Protein AF-A0AAW2R8C1-F1 (afdb_monomer_lite)

Radius of gyration: 26.76 Å; chains: 1; bounding box: 59×25×76 Å

InterPro domains:
  IPR014710 RmlC-like jelly roll fold [G3DSA:2.60.120.10] (28-83)

Foldseek 3Di:
DDPVVVVVVVVVVVVVVVVVVVPDDDDDDPDDPDPDFQFDPPDPDDDPGGHGDPDDDPVSVDDCPVVDDDDQPDPPHPDDDDDD

Organism: NCBI:txid2727403

Structure (mmCIF, N/CA/C/O backbone):
data_AF-A0AAW2R8C1-F1
#
_entry.id   AF-A0AAW2R8C1-F1
#
loop_
_atom_site.group_PDB
_atom_site.id
_atom_site.type_symbol
_atom_site.label_atom_id
_atom_site.label_alt_id
_atom_site.label_comp_id
_atom_site.label_asym_id
_atom_site.label_entity_id
_atom_site.label_seq_id
_atom_site.pdbx_PDB_ins_code
_atom_site.Cartn_x
_atom_site.Cartn_y
_atom_site.Cartn_z
_atom_site.occupancy
_atom_site.B_iso_or_equiv
_atom_site.auth_seq_id
_atom_site.auth_comp_id
_atom_site.auth_asym_id
_atom_site.auth_atom_id
_atom_site.pdbx_PDB_model_num
ATOM 1 N N . MET A 1 1 ? 39.412 4.173 -37.643 1.00 57.84 1 MET A N 1
ATOM 2 C CA . MET A 1 1 ? 38.051 3.599 -37.726 1.00 57.84 1 MET A CA 1
ATOM 3 C C . MET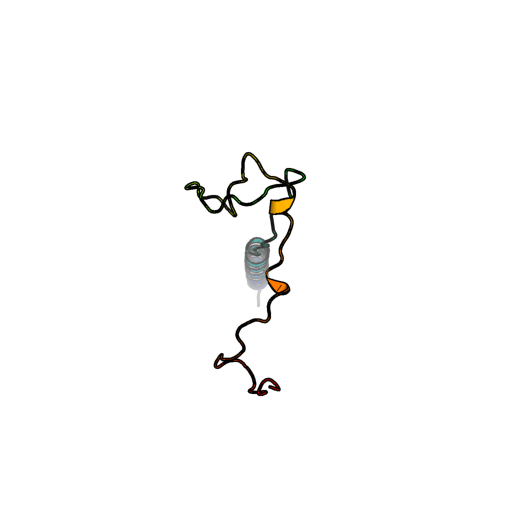 A 1 1 ? 37.205 4.507 -38.602 1.00 57.84 1 MET A C 1
ATOM 5 O O . MET A 1 1 ? 37.121 5.684 -38.292 1.00 57.84 1 MET A O 1
ATOM 9 N N . GLY A 1 2 ? 36.684 4.010 -39.728 1.00 72.00 2 GLY A N 1
ATOM 10 C CA . GLY A 1 2 ? 35.962 4.831 -40.711 1.00 72.00 2 GLY A CA 1
ATOM 11 C C . GLY A 1 2 ? 34.599 5.322 -40.216 1.00 72.00 2 GLY A C 1
ATOM 12 O O . GLY A 1 2 ? 34.010 4.704 -39.328 1.00 72.00 2 GLY A O 1
ATOM 13 N N . SER A 1 3 ? 34.094 6.401 -40.822 1.00 70.50 3 SER A N 1
ATOM 14 C CA . SER A 1 3 ? 32.827 7.057 -40.460 1.00 70.50 3 SER A CA 1
ATOM 15 C C . SER A 1 3 ? 31.628 6.102 -40.373 1.00 70.50 3 SER A C 1
ATOM 17 O O . SER A 1 3 ? 30.759 6.300 -39.542 1.00 70.50 3 SER A O 1
ATOM 19 N N . GLY A 1 4 ? 31.598 5.005 -41.136 1.00 73.62 4 GLY A N 1
ATOM 20 C CA . GLY A 1 4 ? 30.525 4.005 -41.025 1.00 73.62 4 GLY A CA 1
ATOM 21 C C . GLY A 1 4 ? 30.546 3.181 -39.728 1.00 73.62 4 GLY A C 1
ATOM 22 O O . GLY A 1 4 ? 29.500 2.757 -39.253 1.00 73.62 4 GLY A O 1
ATOM 23 N N . VAL A 1 5 ? 31.716 2.967 -39.115 1.00 77.56 5 VAL A N 1
ATOM 24 C CA . VAL A 1 5 ? 31.847 2.158 -37.887 1.00 77.56 5 VAL A CA 1
ATOM 25 C C . VAL A 1 5 ? 31.380 2.949 -36.665 1.00 77.56 5 VAL A C 1
ATOM 27 O O . VAL A 1 5 ? 30.743 2.391 -35.778 1.00 77.56 5 VAL A O 1
ATOM 30 N N . MET A 1 6 ? 31.657 4.256 -36.630 1.00 75.00 6 MET A N 1
ATOM 31 C CA . MET A 1 6 ? 31.177 5.137 -35.560 1.00 75.00 6 MET A CA 1
ATOM 32 C C . MET A 1 6 ? 29.651 5.297 -35.588 1.00 75.00 6 MET A C 1
ATOM 34 O O . MET A 1 6 ? 29.032 5.206 -34.533 1.00 75.00 6 MET A O 1
ATOM 38 N N . GLU A 1 7 ? 29.035 5.419 -36.768 1.00 80.81 7 GLU A N 1
ATOM 39 C CA . GLU A 1 7 ? 27.572 5.488 -36.911 1.00 80.81 7 GLU A CA 1
ATOM 40 C C . GLU A 1 7 ? 26.884 4.213 -36.396 1.00 80.81 7 GLU A C 1
ATOM 42 O O . GLU A 1 7 ? 25.917 4.286 -35.640 1.00 80.81 7 GLU A O 1
ATOM 47 N N . VAL A 1 8 ? 27.421 3.030 -36.726 1.00 83.38 8 VAL A N 1
ATOM 48 C CA . VAL A 1 8 ? 26.873 1.743 -36.254 1.00 83.38 8 VAL A CA 1
ATOM 49 C C . VAL A 1 8 ? 26.985 1.603 -34.733 1.00 83.38 8 VAL A C 1
ATOM 51 O O . VAL A 1 8 ? 26.053 1.120 -34.092 1.00 83.38 8 VAL A O 1
ATOM 54 N N . VAL A 1 9 ? 28.096 2.048 -34.138 1.00 85.81 9 VAL A N 1
ATOM 55 C CA . VAL A 1 9 ? 28.297 2.011 -32.679 1.00 85.81 9 VAL A CA 1
ATOM 56 C C . VAL A 1 9 ? 27.337 2.964 -31.960 1.00 85.81 9 VAL A C 1
ATOM 58 O O . VAL A 1 9 ? 26.756 2.586 -30.941 1.00 85.81 9 VAL A O 1
ATOM 61 N N . VAL A 1 10 ? 27.119 4.167 -32.498 1.00 88.44 10 VAL A N 1
ATOM 62 C CA . VAL A 1 10 ? 26.157 5.140 -31.951 1.00 88.44 10 VAL A CA 1
ATOM 63 C C . VAL A 1 10 ? 24.722 4.614 -32.065 1.00 88.44 10 VAL A C 1
ATOM 65 O O . VAL A 1 10 ? 23.952 4.694 -31.104 1.00 88.44 10 VAL A O 1
ATOM 68 N N . LEU A 1 11 ? 24.368 4.008 -33.201 1.00 90.06 11 LEU A N 1
ATOM 69 C CA . LEU A 1 11 ? 23.044 3.425 -33.411 1.00 90.06 11 LEU A CA 1
ATOM 70 C C . LEU A 1 11 ? 22.782 2.248 -32.456 1.00 90.06 11 LEU A C 1
ATOM 72 O O . LEU A 1 11 ? 21.726 2.192 -31.830 1.00 90.06 11 LEU A O 1
ATOM 76 N N . LEU A 1 12 ? 23.750 1.344 -32.263 1.00 92.12 12 LEU A N 1
ATOM 77 C CA . LEU A 1 12 ? 23.609 0.264 -31.279 1.00 92.12 12 LEU A CA 1
ATOM 78 C C . LEU A 1 12 ? 23.475 0.809 -29.850 1.00 92.12 12 LEU A C 1
ATOM 80 O O . LEU A 1 12 ? 22.622 0.345 -29.094 1.00 92.12 12 LEU A O 1
ATOM 84 N N . GLY A 1 13 ? 24.298 1.794 -29.479 1.00 92.56 13 GLY A N 1
ATOM 85 C CA . GLY A 1 13 ? 24.284 2.378 -28.137 1.00 92.56 13 GLY A CA 1
ATOM 86 C C . GLY A 1 13 ? 22.951 3.044 -27.787 1.00 92.56 13 GLY A C 1
ATOM 87 O O . GLY A 1 13 ? 22.431 2.851 -26.687 1.00 92.56 13 GLY A O 1
ATOM 88 N N . THR A 1 14 ? 22.359 3.776 -28.733 1.00 91.00 14 THR A N 1
ATOM 89 C CA . THR A 1 14 ? 21.051 4.430 -28.546 1.00 91.00 14 THR A CA 1
ATOM 90 C C . THR A 1 14 ? 19.910 3.421 -28.425 1.00 91.00 14 THR A C 1
ATOM 92 O O . THR A 1 14 ? 19.081 3.552 -27.524 1.00 91.00 14 THR A O 1
ATOM 95 N N . VAL A 1 15 ? 19.898 2.372 -29.254 1.00 92.94 15 VAL A N 1
ATOM 96 C CA . VAL A 1 15 ? 18.890 1.299 -29.180 1.00 92.94 15 VAL A CA 1
ATOM 97 C C . VAL A 1 15 ? 18.964 0.559 -27.842 1.00 92.94 15 VAL A C 1
ATOM 99 O O . VAL A 1 15 ? 17.934 0.338 -27.203 1.00 92.94 15 VAL A O 1
ATOM 102 N N . VAL A 1 16 ? 20.170 0.220 -27.376 1.00 92.38 16 VAL A N 1
ATOM 103 C CA . VAL A 1 16 ? 20.367 -0.449 -26.079 1.00 92.38 16 VAL A CA 1
ATOM 104 C C . VAL A 1 16 ? 19.883 0.430 -24.927 1.00 92.38 16 VAL A C 1
ATOM 106 O O . VAL A 1 16 ? 19.178 -0.053 -24.040 1.00 92.38 16 VAL A O 1
ATOM 109 N N . MET A 1 17 ? 20.201 1.726 -24.949 1.00 87.75 17 MET A N 1
ATOM 110 C CA . MET A 1 17 ? 19.784 2.636 -23.883 1.00 87.75 17 MET A CA 1
ATOM 111 C C . MET A 1 17 ? 18.264 2.872 -23.874 1.00 87.75 17 MET A C 1
ATOM 113 O O . MET A 1 17 ? 17.649 2.907 -22.806 1.00 87.75 17 MET A O 1
ATOM 117 N N . MET A 1 18 ? 17.628 2.940 -25.046 1.00 88.00 18 MET A N 1
ATOM 118 C CA . MET A 1 18 ? 16.170 3.042 -25.146 1.00 88.00 18 MET A CA 1
ATOM 119 C C . MET A 1 18 ? 15.469 1.795 -24.590 1.00 88.00 18 MET A C 1
ATOM 121 O O . MET A 1 18 ? 14.515 1.916 -23.822 1.00 88.00 18 MET A O 1
ATOM 125 N N . MET A 1 19 ? 15.981 0.599 -24.893 1.00 86.69 19 MET A N 1
ATOM 126 C CA . MET A 1 19 ? 15.440 -0.654 -24.353 1.00 86.69 19 MET A CA 1
ATOM 127 C C . MET A 1 19 ? 15.576 -0.739 -22.827 1.00 86.69 19 MET A C 1
ATOM 129 O O . MET A 1 19 ? 14.636 -1.166 -22.155 1.00 86.69 19 MET A O 1
ATOM 133 N N . LEU A 1 20 ? 16.701 -0.288 -22.261 1.00 85.94 20 LEU A N 1
ATOM 134 C CA . LEU A 1 20 ? 16.909 -0.252 -20.808 1.00 85.94 20 LEU A CA 1
ATOM 135 C C .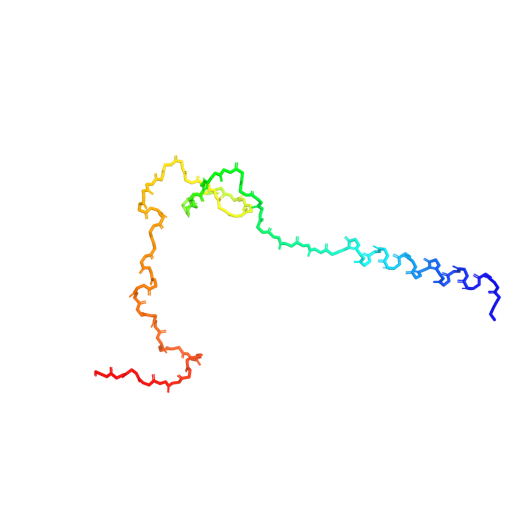 LEU A 1 20 ? 15.926 0.703 -20.115 1.00 85.94 20 LEU A C 1
ATOM 137 O O . LEU A 1 20 ? 15.352 0.350 -19.087 1.00 85.94 20 LEU A O 1
ATOM 141 N N . CYS A 1 21 ? 15.673 1.875 -20.701 1.00 83.50 21 CYS A N 1
ATOM 142 C CA . CYS A 1 21 ? 14.749 2.861 -20.142 1.00 83.50 21 CYS A CA 1
ATOM 143 C C . CYS A 1 21 ? 13.292 2.355 -20.134 1.00 83.50 21 CYS A C 1
ATOM 145 O O . CYS A 1 21 ? 12.613 2.432 -19.106 1.00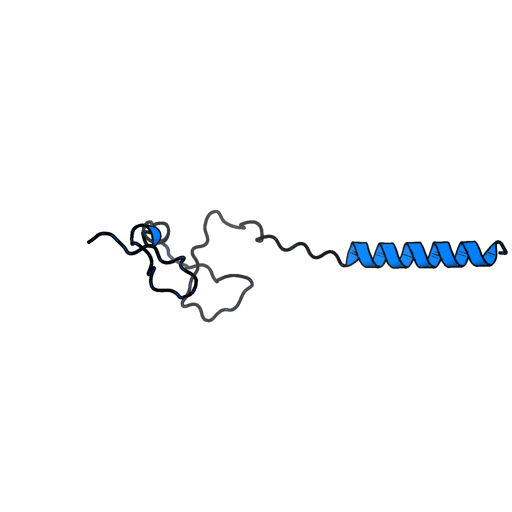 83.50 21 CYS A O 1
ATOM 147 N N . CYS A 1 22 ? 12.833 1.747 -21.234 1.00 79.62 22 CYS A N 1
ATOM 148 C CA . CYS A 1 22 ? 11.463 1.238 -21.374 1.00 79.62 22 CYS A CA 1
ATOM 149 C C . CYS A 1 22 ? 11.155 0.009 -20.495 1.00 79.62 22 CYS A C 1
ATOM 151 O O . CYS A 1 22 ? 9.988 -0.321 -20.274 1.00 79.62 22 CYS A O 1
ATOM 153 N N . CYS A 1 23 ? 12.179 -0.688 -19.993 1.00 78.06 23 CYS A N 1
ATOM 154 C CA . CYS A 1 23 ? 12.004 -1.864 -19.135 1.00 78.06 23 CYS A CA 1
ATOM 155 C C . CYS A 1 23 ? 11.851 -1.537 -17.643 1.00 78.06 23 CYS A C 1
ATOM 157 O O . CYS A 1 23 ? 11.591 -2.447 -16.854 1.00 78.06 23 CYS A O 1
ATOM 159 N N . SER A 1 24 ? 11.976 -0.269 -17.247 1.00 74.31 24 SER A N 1
ATOM 160 C CA . SER A 1 24 ? 11.848 0.150 -15.849 1.00 74.31 24 SER A CA 1
ATOM 161 C C . SER A 1 24 ? 10.445 -0.170 -15.328 1.00 74.31 24 SER A C 1
ATOM 163 O O . SER A 1 24 ? 9.447 0.332 -15.846 1.00 74.31 24 SER A O 1
ATOM 165 N N . ARG A 1 25 ? 10.347 -1.046 -14.325 1.00 75.06 25 ARG A N 1
ATOM 166 C CA . ARG A 1 25 ? 9.080 -1.371 -13.662 1.00 75.06 25 ARG A CA 1
ATOM 167 C C . ARG A 1 25 ? 8.969 -0.519 -12.407 1.00 75.06 25 ARG A C 1
ATOM 169 O O . ARG A 1 25 ? 9.793 -0.655 -11.509 1.00 75.06 25 ARG A O 1
ATOM 176 N N . VAL A 1 26 ? 7.959 0.340 -12.344 1.00 76.62 26 VAL A N 1
ATOM 177 C CA . VAL A 1 26 ? 7.551 0.982 -11.095 1.00 76.62 26 VAL A CA 1
ATOM 178 C C . VAL A 1 26 ? 6.334 0.228 -10.578 1.00 76.62 26 VAL A C 1
ATOM 180 O O . VAL A 1 26 ? 5.355 0.052 -11.299 1.00 76.62 26 VAL A O 1
ATOM 183 N N . SER A 1 27 ? 6.433 -0.286 -9.359 1.00 79.25 27 SER A N 1
ATOM 184 C CA . SER A 1 27 ? 5.294 -0.843 -8.641 1.00 79.25 27 SER A CA 1
ATOM 185 C C . SER A 1 27 ? 4.993 0.120 -7.514 1.00 79.25 27 SER A C 1
ATOM 187 O O . SER A 1 27 ? 5.823 0.310 -6.629 1.00 79.25 27 SER A O 1
ATOM 189 N N . ALA A 1 28 ? 3.829 0.740 -7.586 1.00 82.56 28 ALA A N 1
ATOM 190 C CA . ALA A 1 28 ? 3.248 1.508 -6.505 1.00 82.56 28 ALA A CA 1
ATOM 191 C C . ALA A 1 28 ? 1.850 0.955 -6.259 1.00 82.56 28 ALA A C 1
ATOM 193 O O . ALA A 1 28 ? 1.260 0.317 -7.142 1.00 82.56 28 ALA A O 1
ATOM 194 N N . ASP A 1 29 ? 1.341 1.190 -5.063 1.00 82.69 29 ASP A N 1
ATOM 195 C CA . ASP A 1 29 ? -0.049 0.903 -4.755 1.00 82.69 29 ASP A CA 1
ATOM 196 C C . ASP A 1 29 ? -0.918 1.746 -5.709 1.00 82.69 29 ASP A C 1
ATOM 198 O O . ASP A 1 29 ? -0.622 2.930 -5.913 1.00 82.69 29 ASP A O 1
ATOM 202 N N . PRO A 1 30 ? -1.935 1.161 -6.367 1.00 81.12 30 PRO A N 1
ATOM 203 C CA . PRO A 1 30 ? -2.827 1.940 -7.212 1.00 81.12 30 PRO A CA 1
ATOM 204 C C . PRO A 1 30 ? -3.514 3.022 -6.375 1.00 81.12 30 PRO A C 1
ATOM 206 O O . PRO A 1 30 ? -3.853 2.796 -5.213 1.00 81.12 30 PRO A O 1
ATOM 209 N N . ASP A 1 31 ? -3.737 4.185 -6.986 1.00 84.75 31 ASP A N 1
ATOM 210 C CA . ASP A 1 31 ? -4.477 5.271 -6.349 1.00 84.75 31 ASP A CA 1
ATOM 211 C C . ASP A 1 31 ? -5.866 4.797 -5.894 1.00 84.75 31 ASP A C 1
ATOM 213 O O . ASP A 1 31 ? -6.534 4.006 -6.578 1.00 84.75 31 ASP A O 1
ATOM 217 N N . MET A 1 32 ? -6.289 5.249 -4.712 1.00 81.56 32 MET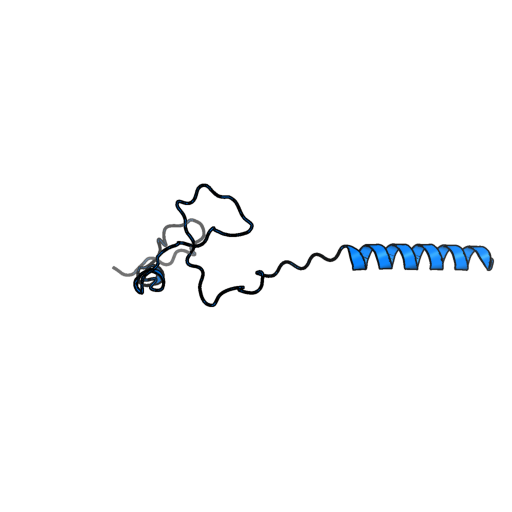 A N 1
ATOM 218 C CA . MET A 1 32 ? -7.543 4.800 -4.124 1.00 81.56 32 MET A CA 1
ATOM 219 C C . MET A 1 32 ? -8.725 5.425 -4.866 1.00 81.56 32 MET A C 1
ATOM 221 O O . MET A 1 32 ? -9.020 6.605 -4.732 1.00 81.56 32 MET A O 1
ATOM 225 N N . LEU A 1 33 ? -9.458 4.593 -5.609 1.00 83.56 33 LEU A N 1
ATOM 226 C CA . LEU A 1 33 ? -10.630 5.021 -6.382 1.00 83.56 33 LEU A CA 1
ATOM 227 C C . LEU A 1 33 ? -11.829 5.453 -5.510 1.00 83.56 33 LEU A C 1
ATOM 229 O O . LEU A 1 33 ? -12.812 5.982 -6.020 1.00 83.56 33 LEU A O 1
ATOM 233 N N . GLN A 1 34 ? -11.778 5.150 -4.213 1.00 84.00 34 GLN A N 1
ATOM 234 C CA . GLN A 1 34 ? -12.812 5.389 -3.208 1.00 84.00 34 GLN A CA 1
ATOM 235 C C . GLN A 1 34 ? -12.125 5.809 -1.905 1.00 84.00 34 GLN A C 1
ATOM 237 O O . GLN A 1 34 ? -10.994 5.393 -1.664 1.00 84.00 34 GLN A O 1
ATOM 242 N N . ASP A 1 35 ? -12.827 6.529 -1.027 1.00 87.31 35 ASP A N 1
ATOM 243 C CA . ASP A 1 35 ? -12.274 6.945 0.273 1.00 87.31 35 ASP A CA 1
ATOM 244 C C . ASP A 1 35 ? -11.861 5.747 1.146 1.00 87.31 35 ASP A C 1
ATOM 246 O O . ASP A 1 35 ? -10.905 5.816 1.916 1.00 87.31 35 ASP A O 1
ATOM 250 N N . VAL A 1 36 ? -12.595 4.633 1.032 1.00 91.88 36 VAL A N 1
ATOM 251 C CA . VAL A 1 36 ? -12.395 3.423 1.835 1.00 91.88 36 VAL A CA 1
ATOM 252 C C . VAL A 1 36 ? -12.631 2.170 0.994 1.00 91.88 36 VAL A C 1
ATOM 254 O O . VAL A 1 36 ? -13.630 2.055 0.287 1.00 91.88 36 VAL A O 1
ATOM 257 N N . CYS A 1 37 ? -11.759 1.174 1.164 1.00 93.62 37 CYS A N 1
ATOM 258 C CA . CYS A 1 37 ? -11.995 -0.211 0.760 1.00 93.62 37 CYS A CA 1
ATOM 259 C C . CYS A 1 37 ? -11.443 -1.152 1.844 1.00 93.62 37 CYS A C 1
ATOM 261 O O . CYS A 1 37 ? -10.245 -1.429 1.888 1.00 93.62 37 CYS A O 1
ATOM 263 N N . VAL A 1 38 ? -12.310 -1.636 2.741 1.00 95.25 38 VAL A N 1
ATOM 264 C CA . VAL A 1 38 ? -11.931 -2.667 3.722 1.00 95.25 38 VAL A 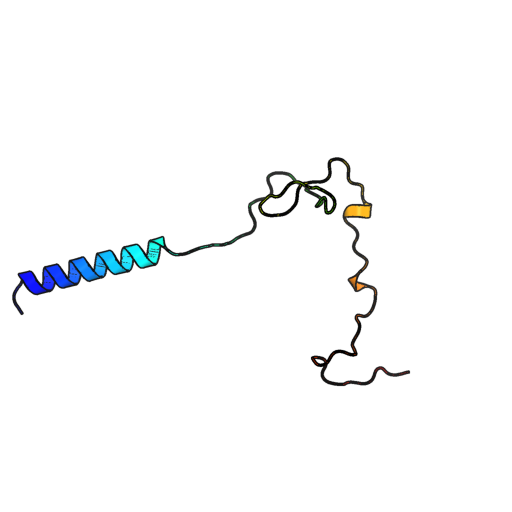CA 1
ATOM 265 C C . VAL A 1 38 ? -11.780 -3.998 2.991 1.00 95.25 38 VAL A C 1
ATOM 267 O O . VAL A 1 38 ? -12.702 -4.422 2.295 1.00 95.25 38 VAL A O 1
ATOM 270 N N . ALA A 1 39 ? -10.631 -4.655 3.148 1.00 95.06 39 ALA A N 1
ATOM 271 C CA . ALA A 1 39 ? -10.343 -5.923 2.489 1.00 95.06 39 ALA A CA 1
ATOM 272 C C . ALA A 1 39 ? -11.306 -7.036 2.941 1.00 95.06 39 ALA A C 1
ATOM 274 O O . ALA A 1 39 ? -11.430 -7.332 4.130 1.00 95.06 39 ALA A O 1
ATOM 275 N N . ASP A 1 40 ? -11.945 -7.690 1.976 1.00 96.44 40 ASP A N 1
ATOM 276 C CA . ASP A 1 40 ? -12.744 -8.892 2.180 1.00 96.44 40 ASP A CA 1
ATOM 277 C C . ASP A 1 40 ? -11.866 -10.144 2.037 1.00 96.44 40 ASP A C 1
ATOM 279 O O . ASP A 1 40 ? -11.603 -10.638 0.938 1.00 96.44 40 ASP A O 1
ATOM 283 N N . LEU A 1 41 ? -11.405 -10.660 3.177 1.00 94.56 41 LEU A N 1
ATOM 284 C CA . LEU A 1 41 ? -10.497 -11.809 3.252 1.00 94.56 41 LEU A CA 1
ATOM 285 C C . LEU A 1 41 ? -11.184 -13.161 2.997 1.00 94.56 41 LEU A C 1
ATOM 287 O O . LEU A 1 41 ? -10.490 -14.170 2.869 1.00 94.56 41 LEU A O 1
ATOM 291 N N . ILE A 1 42 ? -12.520 -13.198 2.943 1.00 95.69 42 ILE A N 1
ATOM 292 C CA . ILE A 1 42 ? -13.290 -14.419 2.647 1.00 95.69 42 ILE A CA 1
ATOM 293 C C . ILE A 1 42 ? -13.769 -14.472 1.193 1.00 95.69 42 ILE A C 1
ATOM 295 O O . ILE A 1 42 ? -14.326 -15.485 0.765 1.00 95.69 42 ILE A O 1
ATOM 299 N N . SER A 1 43 ? -13.551 -13.403 0.425 1.00 93.75 43 SER A N 1
ATOM 300 C CA . SER A 1 43 ? -13.933 -13.352 -0.981 1.00 93.75 43 SER A CA 1
ATOM 301 C C . SER A 1 43 ? -13.183 -14.400 -1.807 1.00 93.75 43 SER A C 1
ATOM 303 O O . SER A 1 43 ? -11.963 -14.529 -1.732 1.00 93.75 43 SER A O 1
ATOM 305 N N . GLY A 1 44 ? -13.909 -15.124 -2.663 1.00 93.94 44 GLY A N 1
ATOM 306 C CA . GLY A 1 44 ? -13.317 -16.035 -3.651 1.00 93.94 44 GLY A CA 1
ATOM 307 C C . GLY A 1 44 ? -12.776 -15.328 -4.901 1.00 93.94 44 GLY A C 1
ATOM 308 O O . GLY A 1 44 ? -12.235 -15.980 -5.796 1.00 93.94 44 GLY A O 1
ATOM 309 N N . VAL A 1 45 ? -12.950 -14.008 -5.000 1.00 94.94 45 VAL A N 1
ATOM 310 C CA . VAL A 1 45 ? -12.559 -13.219 -6.171 1.00 94.94 45 VAL A CA 1
ATOM 311 C C . VAL A 1 45 ? -11.087 -12.829 -6.070 1.00 94.94 45 VAL A C 1
ATOM 313 O O . VAL A 1 45 ? -10.657 -12.246 -5.078 1.00 94.94 45 VAL A O 1
ATOM 316 N N . LYS A 1 46 ? -10.312 -13.101 -7.128 1.00 93.31 46 LYS A N 1
ATOM 317 C CA . LYS A 1 46 ? -8.891 -12.740 -7.193 1.00 93.31 46 LYS A CA 1
ATOM 318 C C . LYS A 1 46 ? -8.677 -11.493 -8.045 1.00 93.31 46 LYS A C 1
ATOM 320 O O . LYS A 1 46 ? -8.959 -11.500 -9.241 1.00 93.31 46 LYS A O 1
ATOM 325 N N . VAL A 1 47 ? -8.138 -10.452 -7.421 1.00 93.00 47 VAL A N 1
ATOM 326 C CA . VAL A 1 47 ? -7.761 -9.173 -8.042 1.00 93.00 47 VAL A CA 1
ATOM 327 C C . VAL A 1 47 ? -6.334 -8.804 -7.626 1.00 93.00 47 VAL A C 1
ATOM 329 O O . VAL A 1 47 ? -5.742 -9.475 -6.782 1.00 93.00 47 VAL A O 1
ATOM 332 N N . ASN A 1 48 ? -5.754 -7.756 -8.212 1.00 89.44 48 ASN A N 1
ATOM 333 C CA . ASN A 1 48 ? -4.506 -7.186 -7.699 1.00 89.44 48 ASN A CA 1
ATOM 334 C C . ASN A 1 48 ? -4.816 -6.446 -6.387 1.00 89.44 48 ASN A C 1
ATOM 336 O O . ASN A 1 48 ? -5.260 -5.302 -6.420 1.00 89.44 48 ASN A O 1
ATOM 340 N N . GLY A 1 49 ? -4.655 -7.142 -5.257 1.00 90.88 49 GLY A N 1
ATOM 341 C CA . GLY A 1 49 ? -5.079 -6.701 -3.925 1.00 90.88 49 GLY A CA 1
ATOM 342 C C . GLY A 1 49 ? -6.150 -7.627 -3.344 1.00 90.88 49 GLY A C 1
ATOM 343 O O . GLY A 1 49 ? -6.074 -8.845 -3.505 1.00 90.88 49 GLY A O 1
ATOM 344 N N . PHE A 1 50 ? -7.159 -7.044 -2.697 1.00 94.06 50 PHE A N 1
ATOM 345 C CA . PHE A 1 50 ? -8.315 -7.755 -2.145 1.00 94.06 50 PHE A CA 1
ATOM 346 C C . PHE A 1 50 ? -9.612 -7.151 -2.679 1.00 94.06 50 PHE A C 1
ATOM 348 O O . PHE A 1 50 ? -9.668 -5.963 -2.996 1.00 94.06 50 PHE A O 1
ATOM 355 N N . ALA A 1 51 ? -10.663 -7.965 -2.768 1.00 95.06 51 ALA A N 1
ATOM 356 C CA . ALA A 1 51 ? -12.004 -7.437 -2.985 1.00 95.06 51 ALA A CA 1
ATOM 357 C C . ALA A 1 51 ? -12.418 -6.561 -1.789 1.00 95.06 51 ALA A C 1
ATOM 359 O O . ALA A 1 51 ? -12.005 -6.823 -0.661 1.00 95.06 51 ALA A O 1
ATOM 360 N N . CYS A 1 52 ? -13.231 -5.531 -2.025 1.00 95.00 52 CYS A N 1
ATOM 361 C CA . CYS A 1 52 ? -13.758 -4.693 -0.949 1.00 95.00 52 CYS A CA 1
ATOM 362 C C . CYS A 1 52 ? -14.988 -5.347 -0.309 1.00 95.00 52 CYS A C 1
ATOM 364 O O . CYS A 1 52 ? -15.854 -5.880 -1.008 1.00 95.00 52 CYS A O 1
ATOM 366 N N . LYS A 1 53 ? -15.107 -5.234 1.011 1.00 95.06 53 LYS A N 1
ATOM 367 C CA . LYS A 1 53 ? -16.298 -5.631 1.767 1.00 95.06 53 LYS A CA 1
ATOM 368 C C . LYS A 1 53 ? -17.479 -4.721 1.407 1.00 95.06 53 LYS A C 1
ATOM 370 O O . LYS A 1 53 ? -17.329 -3.503 1.347 1.00 95.06 53 LYS A O 1
ATOM 375 N N . SER A 1 54 ? -18.666 -5.295 1.212 1.00 93.75 54 SER A N 1
ATOM 376 C CA . SER A 1 54 ? -19.879 -4.531 0.866 1.00 93.75 54 SER A CA 1
ATOM 377 C C . SER A 1 54 ? -20.462 -3.739 2.039 1.00 93.75 54 SER A C 1
ATOM 379 O O . SER A 1 54 ? -21.173 -2.759 1.836 1.00 93.75 54 SER A O 1
ATOM 381 N N . ASN A 1 55 ? -20.201 -4.178 3.271 1.00 93.75 55 ASN A N 1
ATOM 382 C CA . ASN A 1 55 ? -20.647 -3.509 4.484 1.00 93.75 55 ASN A CA 1
ATOM 383 C C . ASN A 1 55 ? -19.551 -3.594 5.547 1.00 93.75 55 ASN A C 1
ATOM 385 O O . ASN A 1 55 ? -19.173 -4.689 5.961 1.00 93.75 55 ASN A O 1
ATOM 389 N N . PHE A 1 56 ? -19.038 -2.440 5.959 1.00 94.38 56 PHE A N 1
ATOM 390 C CA . PHE A 1 56 ? -18.012 -2.314 6.987 1.00 94.38 56 PHE A CA 1
ATOM 391 C C . PHE A 1 56 ? -18.483 -1.379 8.099 1.00 94.38 56 PHE A C 1
ATOM 393 O O . PHE A 1 56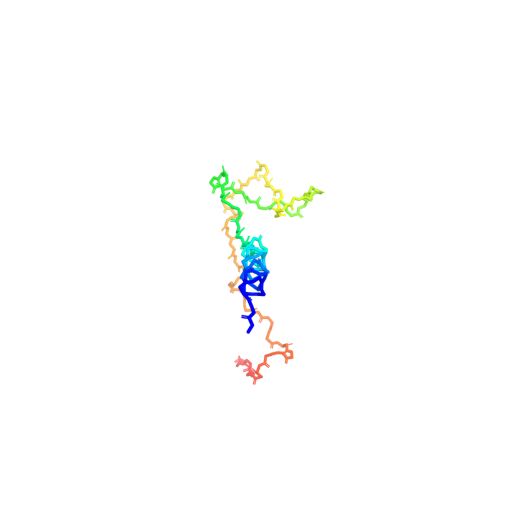 ? -19.351 -0.527 7.888 1.00 94.38 56 PHE A O 1
ATOM 400 N N . THR A 1 57 ? -17.914 -1.553 9.284 1.00 95.50 57 THR A N 1
ATOM 401 C CA . THR A 1 57 ? -18.243 -0.775 10.483 1.00 95.50 57 THR A CA 1
ATOM 402 C C . THR A 1 57 ? -16.997 -0.079 11.030 1.00 95.50 57 THR A C 1
ATOM 404 O O . THR A 1 57 ? -15.900 -0.233 10.495 1.00 95.50 57 THR A O 1
ATOM 407 N N . ALA A 1 58 ? -17.141 0.718 12.091 1.00 94.62 58 ALA A N 1
ATOM 408 C CA . ALA A 1 58 ? -16.006 1.411 12.706 1.00 94.62 58 ALA A CA 1
ATOM 409 C C . ALA A 1 58 ? -14.944 0.432 13.243 1.00 94.62 58 ALA A C 1
ATOM 411 O O . ALA A 1 58 ? -13.753 0.742 13.253 1.00 94.62 58 ALA A O 1
ATOM 412 N N . GLU A 1 59 ? -15.365 -0.767 13.645 1.00 94.81 59 GLU A N 1
ATOM 413 C CA . GLU A 1 59 ? -14.482 -1.811 14.157 1.00 94.81 59 GLU A CA 1
ATOM 414 C C . GLU A 1 59 ? -13.508 -2.336 13.092 1.00 94.81 59 GLU A C 1
ATOM 416 O O . GLU A 1 59 ? -12.400 -2.735 13.443 1.00 94.81 59 GLU A O 1
ATOM 421 N N . ASP A 1 60 ? -13.866 -2.281 11.802 1.00 94.31 60 ASP A N 1
ATOM 422 C CA . ASP A 1 60 ? -12.995 -2.719 10.698 1.00 94.31 60 ASP A CA 1
ATOM 423 C C . ASP A 1 60 ? -11.748 -1.813 10.525 1.00 94.31 60 ASP A C 1
ATOM 425 O O . ASP A 1 60 ? -10.788 -2.202 9.860 1.00 94.31 60 ASP A O 1
ATOM 429 N N . PHE A 1 61 ? -11.725 -0.626 11.145 1.00 93.94 61 PHE A N 1
ATOM 430 C CA . PHE A 1 61 ? -10.589 0.310 11.112 1.00 93.94 61 PHE A CA 1
ATOM 431 C C . PHE A 1 61 ? -9.725 0.270 12.375 1.00 93.94 61 PHE A C 1
ATOM 433 O O . PHE A 1 61 ? -8.701 0.953 12.452 1.00 93.94 61 PHE A O 1
ATOM 440 N N . PHE A 1 62 ? -10.126 -0.505 13.383 1.00 93.75 62 PHE A N 1
ATOM 441 C CA . PHE A 1 62 ? -9.399 -0.606 14.638 1.00 93.75 62 PHE A CA 1
ATOM 442 C C . PHE A 1 62 ? -8.523 -1.861 14.662 1.00 93.75 62 PHE A C 1
ATOM 444 O O . PHE A 1 62 ? -9.009 -2.984 14.546 1.00 93.75 62 PHE A O 1
ATOM 451 N N . PHE A 1 63 ? -7.217 -1.687 14.885 1.00 92.12 63 PHE A N 1
ATOM 452 C CA . PHE A 1 63 ? -6.273 -2.799 14.992 1.00 92.12 63 PHE A CA 1
ATOM 453 C C . PHE A 1 63 ? -5.530 -2.792 16.331 1.00 92.12 63 PHE A C 1
ATOM 455 O O . PHE A 1 63 ? -4.603 -2.017 16.549 1.00 92.12 63 PHE A O 1
ATOM 462 N N . ALA A 1 64 ? -5.897 -3.717 17.222 1.00 92.94 64 ALA A N 1
ATOM 463 C CA . ALA A 1 64 ? -5.232 -3.912 18.515 1.00 92.94 64 ALA A CA 1
ATOM 464 C C . ALA A 1 64 ? -4.111 -4.968 18.488 1.00 92.94 64 ALA A C 1
ATOM 466 O O . ALA A 1 64 ? -3.582 -5.325 19.540 1.00 92.94 64 ALA A O 1
ATOM 467 N N . GLY A 1 65 ? -3.741 -5.498 17.317 1.00 89.81 65 GLY A N 1
ATOM 468 C CA . GLY A 1 65 ? -2.761 -6.587 17.225 1.00 89.81 65 GLY A CA 1
ATOM 469 C C . GLY A 1 65 ? -1.381 -6.217 17.781 1.00 89.81 65 GLY A C 1
ATOM 470 O O . GLY A 1 65 ? -0.740 -7.054 18.406 1.00 89.81 65 GLY A O 1
ATOM 471 N N . ILE A 1 66 ? -0.971 -4.950 17.641 1.00 89.56 66 ILE A N 1
ATOM 472 C CA . ILE A 1 66 ? 0.312 -4.430 18.157 1.00 89.56 66 ILE A CA 1
ATOM 473 C C . ILE A 1 66 ? 0.277 -4.189 19.677 1.00 89.56 66 ILE A C 1
ATOM 475 O O . ILE A 1 66 ? 1.323 -4.114 20.313 1.00 89.56 66 ILE A O 1
ATOM 479 N N . ALA A 1 67 ? -0.905 -4.116 20.297 1.00 93.06 67 ALA A N 1
ATOM 480 C CA . ALA A 1 67 ? -1.011 -3.935 21.746 1.00 93.06 67 ALA A CA 1
ATOM 481 C C . ALA A 1 67 ? -0.563 -5.178 22.537 1.00 93.06 67 ALA A C 1
ATOM 483 O O . ALA A 1 67 ? -0.337 -5.096 23.744 1.00 93.06 67 ALA A O 1
ATOM 484 N N . LYS A 1 68 ? -0.448 -6.336 21.876 1.00 89.62 68 LYS A N 1
ATOM 485 C CA . LYS A 1 68 ? 0.027 -7.581 22.480 1.00 89.62 68 LYS A CA 1
ATOM 486 C C . LYS A 1 68 ? 1.502 -7.799 22.123 1.00 89.62 68 LYS A C 1
ATOM 488 O O . LYS A 1 68 ? 1.843 -7.712 20.944 1.00 89.62 68 LYS A O 1
ATOM 493 N N . PRO A 1 69 ? 2.375 -8.113 23.097 1.00 87.69 69 PRO A N 1
ATOM 494 C CA . PRO A 1 69 ? 3.766 -8.432 22.803 1.00 87.69 69 PRO A CA 1
ATOM 495 C C . PRO A 1 69 ? 3.855 -9.644 21.868 1.00 87.69 69 PRO A C 1
ATOM 497 O O . PRO A 1 69 ? 3.141 -10.634 22.037 1.00 87.69 69 PRO A O 1
ATOM 500 N N . GLY A 1 70 ? 4.735 -9.552 20.870 1.00 86.56 70 GLY A N 1
ATOM 501 C CA . GLY A 1 70 ? 5.020 -10.651 19.951 1.00 86.56 70 GLY A CA 1
ATOM 502 C C . GLY A 1 70 ? 5.828 -11.768 20.615 1.00 86.56 70 GLY A C 1
ATOM 503 O O . GLY A 1 70 ? 6.509 -11.557 21.618 1.00 86.56 70 GLY A O 1
ATOM 504 N N . ALA A 1 71 ? 5.780 -12.965 20.031 1.00 87.00 71 ALA A N 1
ATOM 505 C CA . ALA A 1 71 ? 6.594 -14.094 20.466 1.00 87.00 71 ALA A CA 1
ATOM 506 C C . ALA A 1 71 ? 8.086 -13.813 20.200 1.00 87.00 71 ALA A C 1
ATOM 508 O O . ALA A 1 71 ? 8.507 -13.691 19.050 1.00 87.00 71 ALA A O 1
ATOM 509 N N . THR A 1 72 ? 8.892 -13.704 21.258 1.00 85.50 72 THR A N 1
ATOM 510 C CA . THR A 1 72 ? 10.337 -13.415 21.162 1.00 85.50 72 THR A CA 1
ATOM 511 C C . THR A 1 72 ? 11.208 -14.672 21.149 1.00 85.50 72 THR A C 1
ATOM 513 O O . THR A 1 72 ? 12.407 -14.584 20.903 1.00 85.50 72 THR A O 1
ATOM 516 N N . ASN A 1 73 ? 10.627 -15.859 21.343 1.00 84.44 73 ASN A N 1
ATOM 517 C CA . ASN A 1 73 ? 11.307 -17.155 21.281 1.00 84.44 73 ASN A CA 1
ATOM 518 C C . ASN A 1 73 ? 11.546 -17.619 19.829 1.00 84.44 73 ASN A C 1
ATOM 520 O O . ASN A 1 73 ? 11.142 -18.712 19.435 1.00 84.44 73 ASN A O 1
ATOM 524 N N . THR A 1 74 ? 12.190 -16.778 19.020 1.00 80.62 74 THR A N 1
ATOM 525 C CA . THR A 1 74 ? 12.527 -17.073 17.619 1.00 80.62 74 THR A CA 1
ATOM 526 C C . THR A 1 74 ? 14.042 -17.130 17.439 1.00 80.62 74 THR A C 1
ATOM 528 O O . THR A 1 74 ? 14.781 -16.436 18.131 1.00 80.62 74 THR A O 1
ATOM 531 N N . SER A 1 75 ? 14.529 -17.935 16.491 1.00 80.75 75 SER A N 1
ATOM 532 C CA . SER A 1 75 ? 15.969 -18.081 16.200 1.00 80.75 75 SER A CA 1
ATOM 533 C C . SER A 1 75 ? 16.633 -16.803 15.671 1.00 80.75 75 SER A C 1
ATOM 535 O O . SER A 1 75 ? 17.855 -16.726 15.596 1.00 80.75 75 SER A O 1
ATOM 537 N N . THR A 1 76 ? 15.831 -15.813 15.279 1.00 79.19 76 THR A N 1
ATOM 538 C CA . THR A 1 76 ? 16.247 -14.484 14.813 1.00 79.19 76 THR A CA 1
ATOM 539 C C . THR A 1 76 ? 16.311 -13.441 15.928 1.00 79.19 76 THR A C 1
ATOM 541 O O . THR A 1 76 ? 16.836 -12.352 15.704 1.00 79.19 76 THR A O 1
ATOM 544 N N . ALA A 1 77 ? 15.789 -13.739 17.121 1.00 63.72 77 ALA A N 1
ATOM 545 C CA . ALA A 1 77 ? 15.880 -12.837 18.258 1.00 63.72 77 ALA A CA 1
ATOM 546 C C . ALA A 1 77 ? 17.273 -12.945 18.895 1.00 63.72 77 ALA A C 1
ATOM 548 O O . ALA A 1 77 ? 17.673 -14.009 19.367 1.00 63.72 77 ALA A O 1
ATOM 549 N N . HIS A 1 78 ? 18.010 -11.831 18.936 1.00 56.56 78 HIS A N 1
ATOM 550 C CA . HIS A 1 78 ? 19.167 -11.699 19.818 1.00 56.56 78 HIS A CA 1
ATOM 551 C C . HIS A 1 78 ? 18.657 -11.890 21.251 1.00 56.56 78 HIS A C 1
ATOM 553 O O . HIS A 1 78 ? 17.838 -11.108 21.732 1.00 56.56 78 HIS A O 1
ATOM 559 N N . SER A 1 79 ? 19.054 -12.993 21.876 1.00 54.00 79 SER A N 1
ATOM 560 C CA . SER A 1 79 ? 18.534 -13.487 23.146 1.00 54.00 79 SER A CA 1
ATOM 561 C C . SER A 1 79 ? 18.720 -12.473 24.278 1.00 54.00 79 SER A C 1
ATOM 563 O O . SER A 1 79 ? 19.751 -12.472 24.945 1.00 54.00 79 SER A O 1
ATOM 565 N N . SER A 1 80 ? 17.705 -11.653 24.531 1.00 58.62 80 SER A N 1
ATOM 566 C CA . SER A 1 80 ? 17.523 -10.993 25.822 1.00 58.62 80 SER A CA 1
ATOM 567 C C . SER A 1 80 ? 16.380 -11.707 26.543 1.00 58.62 80 SER A C 1
ATOM 569 O O . SER A 1 80 ? 15.248 -11.671 26.053 1.00 58.62 80 SER A O 1
ATOM 571 N N . PRO A 1 81 ? 16.647 -12.401 27.664 1.00 57.31 81 PRO A N 1
ATOM 572 C CA . PRO A 1 81 ? 15.600 -13.015 28.470 1.00 57.31 81 PRO A CA 1
ATOM 573 C C . PRO A 1 81 ? 14.626 -11.933 28.950 1.00 57.31 81 PRO A C 1
ATOM 575 O O . PRO A 1 81 ? 15.055 -10.870 29.399 1.00 57.31 81 PRO A O 1
ATOM 578 N N . ALA A 1 82 ? 13.322 -12.193 28.854 1.00 56.72 82 ALA A N 1
ATOM 579 C CA . ALA A 1 82 ? 12.319 -11.332 29.470 1.00 56.72 82 ALA A CA 1
ATOM 580 C C . ALA A 1 82 ? 12.524 -11.317 31.001 1.00 56.72 82 ALA A C 1
ATOM 582 O O . ALA A 1 82 ? 12.744 -12.389 31.573 1.00 56.72 82 ALA A O 1
ATOM 583 N N . PRO A 1 83 ? 12.464 -10.154 31.678 1.00 56.31 83 PRO A N 1
ATOM 584 C CA . PRO A 1 83 ? 12.400 -10.131 33.131 1.00 56.31 83 PRO A CA 1
ATOM 585 C C . PRO A 1 83 ? 11.050 -10.712 33.575 1.00 56.31 83 PRO A C 1
ATOM 587 O O . PRO A 1 83 ? 10.002 -10.328 33.053 1.00 56.31 83 PRO A O 1
ATOM 590 N N . THR A 1 84 ? 11.122 -11.681 34.487 1.00 53.88 84 THR A N 1
ATOM 591 C CA . THR A 1 84 ? 9.998 -12.255 35.246 1.00 53.88 84 THR A CA 1
ATOM 592 C C . THR A 1 84 ? 9.232 -11.207 36.029 1.00 53.88 84 THR A C 1
ATOM 594 O O . THR A 1 84 ? 9.916 -10.323 36.597 1.00 53.88 84 THR A O 1
#

Sequence (84 aa):
MGSGVMEVVVLLGTVVMMMLCCCSRVSADPDMLQDVCVADLISGVKVNGFACKSNFTAEDFFFAGIAKPGATNTSTAHSSPAPT

Secondary structure (DSSP, 8-state):
--HHHHHHHHHHHHHHHHHHHHTPPP--PPP-SSS---B-TT-----SS-PBPSS--GGGG---GGGSPP---STTS---PPP-

pLDDT: mean 84.45, std 11.46, range [53.88, 96.44]